Protein AF-A0A9W7D2Q6-F1 (afdb_monomer_lite)

Organism: NCBI:txid1490495

Radius of gyration: 24.67 Å; chains: 1; bounding box: 54×49×59 Å

Sequence (170 aa):
MVQMKNEDKPVANLAGEIPDEFLDAGRCTVQECLEYTAAKLGAIATSNPVACAQYFNHVMDIVIEVLSNWDRVKKCSKTDKGIFGITKAYVSSTESQGSTGNHHGHMVIWTFGMAKTVDEYYTACKSNDVKQRLMDYIESIANSTFPVDNNRCPSCERETLDEVALTTRC

Secondary structure (DSSP, 8-state):
--PPP----TT-TTS----HHHHHHHHHHHHHHTSS-HHHHHHHHHH-HHHHHHHHHHHHHHIIIIIT-EETTTTEE-SS-BTTBSEEEEEEEEEEETTTTEEEEEEEEEETTS-SSHHHHHHHHH-HHHHHHHHHHHHHHS-------TTS-TTT--S-----------

pLDDT: mean 77.7, std 18.49, range [25.73, 96.94]

Structure (mmCIF, N/CA/C/O backbone):
data_AF-A0A9W7D2Q6-F1
#
_entry.id   AF-A0A9W7D2Q6-F1
#
loop_
_atom_site.group_PDB
_atom_site.id
_atom_site.type_symbol
_atom_site.label_atom_id
_atom_site.label_alt_id
_atom_site.label_comp_id
_atom_site.label_asym_id
_atom_site.label_entity_id
_atom_site.label_seq_id
_atom_site.pdbx_PDB_ins_code
_atom_site.Cartn_x
_atom_site.Cartn_y
_atom_site.Cartn_z
_atom_site.occupancy
_atom_site.B_iso_or_equiv
_atom_site.auth_seq_id
_atom_site.auth_comp_id
_atom_site.auth_asym_id
_atom_site.auth_atom_id
_atom_site.pdbx_PDB_model_num
ATOM 1 N N . MET A 1 1 ? 24.862 35.070 1.228 1.00 36.53 1 MET A N 1
ATOM 2 C CA . MET A 1 1 ? 25.926 34.095 0.918 1.00 36.53 1 MET A CA 1
ATOM 3 C C . MET A 1 1 ? 26.738 33.894 2.186 1.00 36.53 1 MET A C 1
ATOM 5 O O . MET A 1 1 ? 27.577 34.725 2.495 1.00 36.53 1 MET A O 1
ATOM 9 N N . VAL A 1 2 ? 26.390 32.876 2.975 1.00 25.73 2 VAL A N 1
ATOM 10 C CA . VAL A 1 2 ? 27.117 32.449 4.181 1.00 25.73 2 VAL A CA 1
ATOM 11 C C . VAL A 1 2 ? 27.058 30.923 4.201 1.00 25.73 2 VAL A C 1
ATOM 13 O O . VAL A 1 2 ? 26.019 30.341 3.897 1.00 25.73 2 VAL A O 1
ATOM 16 N N . GLN A 1 3 ? 28.222 30.325 4.430 1.00 26.92 3 GLN A N 1
ATOM 17 C CA . GLN A 1 3 ? 28.579 28.931 4.187 1.00 26.92 3 GLN A CA 1
ATOM 18 C C . GLN A 1 3 ? 27.792 27.929 5.042 1.00 26.92 3 GLN A C 1
ATOM 20 O O . GLN A 1 3 ? 27.490 28.185 6.206 1.00 26.92 3 GLN A O 1
ATOM 25 N N . MET A 1 4 ? 27.530 26.762 4.450 1.00 27.03 4 MET A N 1
ATOM 26 C CA . MET A 1 4 ? 27.032 25.570 5.134 1.00 27.03 4 MET A CA 1
ATOM 27 C C . MET A 1 4 ? 28.074 25.102 6.158 1.00 27.03 4 MET A C 1
ATOM 29 O O . MET A 1 4 ? 29.217 24.832 5.790 1.00 27.03 4 MET A O 1
ATOM 33 N N . LYS A 1 5 ? 27.688 25.005 7.433 1.00 32.22 5 LYS A N 1
ATOM 34 C CA . LYS A 1 5 ? 28.441 24.232 8.424 1.00 32.22 5 LYS A CA 1
ATOM 35 C C . LYS A 1 5 ? 27.961 22.788 8.338 1.00 32.22 5 LYS A C 1
ATOM 37 O O . LYS A 1 5 ? 26.781 22.520 8.545 1.00 32.22 5 LYS A O 1
ATOM 42 N N . ASN A 1 6 ? 28.879 21.894 7.984 1.00 38.75 6 ASN A N 1
ATOM 43 C CA . ASN A 1 6 ? 28.711 20.457 8.135 1.00 38.75 6 ASN A CA 1
ATOM 44 C C . ASN A 1 6 ? 28.554 20.158 9.628 1.00 38.75 6 ASN A C 1
ATOM 46 O O . ASN A 1 6 ? 29.513 20.275 10.385 1.00 38.75 6 ASN A O 1
ATOM 50 N N . GLU A 1 7 ? 27.342 19.817 10.046 1.00 36.31 7 GLU A N 1
ATOM 51 C CA . GLU A 1 7 ? 27.113 19.145 11.318 1.00 36.31 7 GLU A CA 1
ATOM 52 C C . GLU A 1 7 ? 27.079 17.645 11.030 1.00 36.31 7 GLU A C 1
ATOM 54 O O . GLU A 1 7 ? 26.075 17.096 10.565 1.00 36.31 7 GLU A O 1
ATOM 59 N N . ASP A 1 8 ? 28.224 17.002 11.254 1.00 39.38 8 ASP A N 1
ATOM 60 C CA . ASP A 1 8 ? 28.345 15.552 11.305 1.00 39.38 8 ASP A CA 1
ATOM 61 C C . ASP A 1 8 ? 27.418 15.020 12.405 1.00 39.38 8 ASP A C 1
ATOM 63 O O . ASP A 1 8 ? 27.583 15.302 13.593 1.00 39.38 8 ASP A O 1
ATOM 67 N N . LYS A 1 9 ? 26.392 14.269 11.999 1.00 34.38 9 LYS A N 1
ATOM 68 C CA . LYS A 1 9 ? 25.449 13.622 12.915 1.00 34.38 9 LYS A CA 1
ATOM 69 C C . LYS A 1 9 ? 26.146 12.449 13.622 1.00 34.38 9 LYS A C 1
ATOM 71 O O . LYS A 1 9 ? 26.553 11.507 12.940 1.00 34.38 9 LYS A O 1
ATOM 76 N N . PRO A 1 10 ? 26.213 12.416 14.965 1.00 38.34 10 PRO A N 1
ATOM 77 C CA . PRO A 1 10 ? 26.842 11.330 15.704 1.00 38.34 10 PRO A CA 1
ATOM 78 C C . PRO A 1 10 ? 25.824 10.203 15.915 1.00 38.34 10 PRO A C 1
ATOM 80 O O . PRO A 1 10 ? 25.296 10.022 17.005 1.00 38.34 10 PRO A O 1
ATOM 83 N N . VAL A 1 11 ? 25.492 9.460 14.859 1.00 38.88 11 VAL A N 1
ATOM 84 C CA . VAL A 1 11 ? 24.708 8.209 14.988 1.00 38.88 11 VAL A CA 1
ATOM 85 C C . VAL A 1 11 ? 25.592 6.974 14.757 1.00 38.88 11 VAL A C 1
ATOM 87 O O . VAL A 1 11 ? 25.198 5.857 15.066 1.00 38.88 11 VAL A O 1
ATOM 90 N N . ALA A 1 12 ? 26.833 7.159 14.298 1.00 38.34 12 ALA A N 1
ATOM 91 C CA . ALA A 1 12 ? 27.729 6.065 13.925 1.00 38.34 12 ALA A CA 1
ATOM 92 C C . ALA A 1 12 ? 28.637 5.537 15.057 1.00 38.34 12 ALA A C 1
ATOM 94 O O . ALA A 1 12 ? 29.395 4.607 14.824 1.00 38.34 12 ALA A O 1
ATOM 95 N N . ASN A 1 13 ? 28.582 6.085 16.277 1.00 40.34 13 ASN A N 1
ATOM 96 C CA . ASN A 1 13 ? 29.575 5.775 17.323 1.00 40.34 13 ASN A CA 1
ATOM 97 C C . ASN A 1 13 ? 29.267 4.513 18.168 1.00 40.34 13 ASN A C 1
ATOM 99 O O . ASN A 1 13 ? 29.824 4.349 19.249 1.00 40.34 13 ASN A O 1
ATOM 103 N N . LEU A 1 14 ? 28.343 3.652 17.720 1.00 41.28 14 LEU A N 1
ATOM 104 C CA . LEU A 1 14 ? 27.996 2.376 18.378 1.00 41.28 14 LEU A CA 1
ATOM 105 C C . LEU A 1 14 ? 28.390 1.137 17.560 1.00 41.28 14 LEU A C 1
ATOM 107 O O . LEU A 1 14 ? 28.300 0.020 18.064 1.00 41.28 14 LEU A O 1
ATOM 111 N N . ALA A 1 15 ? 28.833 1.311 16.315 1.00 44.16 15 ALA A N 1
ATOM 112 C CA . ALA A 1 15 ? 29.499 0.252 15.574 1.00 44.16 15 ALA A CA 1
ATOM 113 C C . ALA A 1 15 ? 30.991 0.372 15.894 1.00 44.16 15 ALA A C 1
ATOM 115 O O . ALA A 1 15 ? 31.535 1.467 15.785 1.00 44.16 15 ALA A O 1
ATOM 116 N N . GLY A 1 16 ? 31.647 -0.700 16.342 1.00 52.88 16 GLY A N 1
ATOM 117 C CA . GLY A 1 16 ? 33.104 -0.699 16.528 1.00 52.88 16 GLY A CA 1
ATOM 118 C C . GLY A 1 16 ? 33.863 -0.325 15.246 1.00 52.88 16 GLY A C 1
ATOM 119 O O . GLY A 1 16 ? 33.258 -0.024 14.220 1.00 52.88 16 GLY A O 1
ATOM 120 N N . GLU A 1 17 ? 35.197 -0.361 15.280 1.00 62.78 17 GLU A N 1
ATOM 121 C CA . GLU A 1 17 ? 36.012 -0.146 14.077 1.00 62.78 17 GLU A CA 1
ATOM 122 C C . GLU A 1 17 ? 35.579 -1.125 12.968 1.00 62.78 17 GLU A C 1
ATOM 124 O O . GLU A 1 17 ? 35.799 -2.332 13.066 1.00 62.78 17 GLU A O 1
ATOM 129 N N . ILE A 1 18 ? 34.899 -0.610 11.938 1.00 63.12 18 ILE A N 1
ATOM 130 C CA . ILE A 1 18 ? 34.523 -1.379 10.750 1.00 63.12 18 ILE A CA 1
ATOM 131 C C . ILE A 1 18 ? 35.752 -1.380 9.837 1.00 63.12 18 ILE A C 1
ATOM 133 O O . ILE A 1 18 ? 36.182 -0.295 9.443 1.00 63.12 18 ILE A O 1
ATOM 137 N N . PRO A 1 19 ? 36.318 -2.547 9.481 1.00 79.19 19 PRO A N 1
ATOM 138 C CA . PRO A 1 19 ? 37.449 -2.597 8.563 1.00 79.19 19 PRO A CA 1
ATOM 139 C C . PRO A 1 19 ? 37.107 -1.937 7.222 1.00 79.19 19 PRO A C 1
ATOM 141 O O . PRO A 1 19 ? 36.018 -2.153 6.682 1.00 79.19 19 PRO A O 1
ATOM 144 N N . ASP A 1 20 ? 38.051 -1.171 6.669 1.00 74.88 20 ASP A N 1
ATOM 145 C CA . ASP A 1 20 ? 37.864 -0.395 5.432 1.00 74.88 20 ASP A CA 1
ATOM 146 C C . ASP A 1 20 ? 37.370 -1.255 4.259 1.00 74.88 20 ASP A C 1
ATOM 148 O O . ASP A 1 20 ? 36.573 -0.797 3.448 1.00 74.88 20 ASP A O 1
ATOM 152 N N . GLU A 1 21 ? 37.748 -2.535 4.216 1.00 81.81 21 GLU A N 1
ATOM 153 C CA . GLU A 1 21 ? 37.275 -3.503 3.220 1.00 81.81 21 GLU A CA 1
ATOM 154 C C . GLU A 1 21 ? 35.746 -3.684 3.212 1.00 81.81 21 GLU A C 1
ATOM 156 O O . GLU A 1 21 ? 35.152 -3.816 2.141 1.00 81.81 21 GLU A O 1
ATOM 161 N N . PHE A 1 22 ? 35.080 -3.632 4.372 1.00 72.94 22 PHE A N 1
ATOM 162 C CA . PHE A 1 22 ? 33.620 -3.742 4.459 1.00 72.94 22 PHE A CA 1
ATOM 163 C C . PHE A 1 22 ? 32.929 -2.434 4.074 1.00 72.94 22 PHE A C 1
ATOM 165 O O . PHE A 1 22 ? 31.858 -2.466 3.463 1.00 72.94 22 PHE A O 1
ATOM 172 N N . LEU A 1 23 ? 33.536 -1.288 4.396 1.00 74.00 23 LEU A N 1
ATOM 173 C CA . LEU A 1 23 ? 33.041 0.019 3.959 1.00 74.00 23 LEU A CA 1
ATOM 174 C C . LEU A 1 23 ? 33.195 0.185 2.446 1.00 74.00 23 LEU A C 1
ATOM 176 O O . LEU A 1 23 ? 32.272 0.657 1.784 1.00 74.00 23 LEU A O 1
ATOM 180 N N . ASP A 1 24 ? 34.321 -0.252 1.889 1.00 76.75 24 ASP A N 1
ATOM 181 C CA . ASP A 1 24 ? 34.591 -0.236 0.457 1.00 76.75 24 ASP A CA 1
ATOM 182 C C . ASP A 1 24 ? 33.682 -1.210 -0.295 1.00 76.75 24 ASP A C 1
ATOM 184 O O . ASP A 1 24 ? 33.122 -0.832 -1.324 1.00 76.75 24 ASP A O 1
ATOM 188 N N . ALA A 1 25 ? 33.459 -2.417 0.236 1.00 75.31 25 ALA A N 1
ATOM 189 C CA . ALA A 1 25 ? 32.493 -3.363 -0.317 1.00 75.31 25 ALA A CA 1
ATOM 190 C C . ALA A 1 25 ? 31.068 -2.796 -0.272 1.00 75.31 25 ALA A C 1
ATOM 192 O O . ALA A 1 25 ? 30.384 -2.787 -1.292 1.00 75.31 25 ALA A O 1
ATOM 193 N N . GLY A 1 26 ? 30.639 -2.242 0.867 1.00 72.50 26 GLY A N 1
ATOM 194 C CA . GLY A 1 26 ? 29.331 -1.601 1.008 1.00 72.50 26 GLY A CA 1
ATOM 195 C C . GLY A 1 26 ? 29.159 -0.413 0.060 1.00 72.50 26 GLY A C 1
ATOM 196 O O . GLY A 1 26 ? 28.119 -0.280 -0.584 1.00 72.50 26 GLY A O 1
ATOM 197 N N . ARG A 1 27 ? 30.199 0.415 -0.098 1.00 73.94 27 ARG A N 1
ATOM 198 C CA . ARG A 1 27 ? 30.219 1.521 -1.061 1.00 73.94 27 ARG A CA 1
ATOM 199 C C . ARG A 1 27 ? 30.118 1.007 -2.490 1.00 73.94 27 ARG A C 1
ATOM 201 O O . ARG A 1 27 ? 29.301 1.535 -3.233 1.00 73.94 27 ARG A O 1
ATOM 208 N N . CYS A 1 28 ? 30.906 0.005 -2.876 1.00 73.44 28 CYS A N 1
ATOM 209 C CA . CYS A 1 28 ? 30.845 -0.593 -4.210 1.00 73.44 28 CYS A CA 1
ATOM 210 C C . CYS A 1 28 ? 29.469 -1.200 -4.483 1.00 73.44 28 CYS A C 1
ATOM 212 O O . CYS A 1 28 ? 28.881 -0.885 -5.508 1.00 73.44 28 CYS A O 1
ATOM 214 N N . THR A 1 29 ? 28.896 -1.960 -3.548 1.00 70.25 29 THR A N 1
ATOM 215 C CA . THR A 1 29 ? 27.554 -2.536 -3.700 1.00 70.25 29 THR A CA 1
ATOM 216 C C . THR A 1 29 ? 26.480 -1.457 -3.813 1.00 70.25 29 THR A C 1
ATOM 218 O O . THR A 1 29 ? 25.615 -1.549 -4.679 1.00 70.25 29 THR A O 1
ATOM 221 N N . VAL A 1 30 ? 26.523 -0.404 -2.989 1.00 69.19 30 VAL A N 1
ATOM 222 C CA . VAL A 1 30 ? 25.581 0.723 -3.102 1.00 69.19 30 VAL A CA 1
ATOM 223 C C . VAL A 1 30 ? 25.789 1.469 -4.420 1.00 69.19 30 VAL A C 1
ATOM 225 O O . VAL A 1 30 ? 24.816 1.831 -5.071 1.00 69.19 30 VAL A O 1
ATOM 228 N N . GLN A 1 31 ? 27.033 1.658 -4.854 1.00 65.75 31 GLN A N 1
ATOM 229 C CA . GLN A 1 31 ? 27.369 2.306 -6.118 1.00 65.75 31 GLN A CA 1
ATOM 230 C C . GLN A 1 31 ? 26.900 1.486 -7.331 1.00 65.75 31 GLN A C 1
ATOM 232 O O . GLN A 1 31 ? 26.363 2.068 -8.269 1.00 65.75 31 GLN A O 1
ATOM 237 N N . GLU A 1 32 ? 27.030 0.159 -7.292 1.00 64.75 32 GLU A N 1
ATOM 238 C CA . GLU A 1 32 ? 26.478 -0.788 -8.271 1.00 64.75 32 GLU A CA 1
ATOM 239 C C . GLU A 1 32 ? 24.945 -0.761 -8.264 1.00 64.75 32 GLU A C 1
ATOM 241 O O . GLU A 1 32 ? 24.310 -0.669 -9.311 1.00 64.75 32 GLU A O 1
ATOM 246 N N . CYS A 1 33 ? 24.317 -0.709 -7.085 1.00 57.91 33 CYS A N 1
ATOM 247 C CA . CYS A 1 33 ? 22.870 -0.497 -6.968 1.00 57.91 33 CYS A CA 1
ATOM 248 C C . CYS A 1 33 ? 22.423 0.856 -7.558 1.00 57.91 33 CYS A C 1
ATOM 250 O O . CYS A 1 33 ? 21.271 1.004 -7.967 1.00 57.91 33 CYS A O 1
ATOM 252 N N . LEU A 1 34 ? 23.331 1.835 -7.621 1.00 60.62 34 LEU A N 1
ATOM 253 C CA . LEU A 1 34 ? 23.125 3.161 -8.202 1.00 60.62 34 LEU A CA 1
ATOM 254 C C . LEU A 1 34 ? 23.624 3.275 -9.659 1.00 60.62 34 LEU A C 1
ATOM 256 O O . LEU A 1 34 ? 23.477 4.348 -10.251 1.00 60.62 34 LEU A O 1
ATOM 260 N N . GLU A 1 35 ? 24.171 2.209 -10.270 1.00 61.34 35 GLU A N 1
ATOM 261 C CA . GLU A 1 35 ? 24.730 2.225 -11.641 1.00 61.34 35 GLU A CA 1
ATOM 262 C C . GLU A 1 35 ? 23.715 2.674 -12.693 1.00 61.34 35 GLU A C 1
ATOM 264 O O . GLU A 1 35 ? 24.064 3.246 -13.733 1.00 61.34 35 GLU A O 1
ATOM 269 N N . TYR A 1 36 ? 22.433 2.431 -12.435 1.00 64.75 36 TYR A N 1
ATOM 270 C CA . TYR A 1 36 ? 21.368 2.952 -13.265 1.00 64.75 36 TYR A CA 1
ATOM 271 C C . TYR A 1 36 ? 20.896 4.284 -12.700 1.00 64.75 36 TYR A C 1
ATOM 273 O O . TYR A 1 36 ? 20.087 4.351 -11.776 1.00 64.75 36 TYR A O 1
ATOM 281 N N . THR A 1 37 ? 21.364 5.368 -13.317 1.00 73.00 37 THR A N 1
ATOM 282 C CA . THR A 1 37 ? 20.793 6.692 -13.071 1.00 73.00 37 THR A CA 1
ATOM 283 C C . THR A 1 37 ? 19.279 6.649 -13.292 1.00 73.00 37 THR A C 1
ATOM 285 O O . THR A 1 37 ? 18.783 5.925 -14.162 1.00 73.00 37 THR A O 1
ATOM 288 N N . ALA A 1 38 ? 18.525 7.468 -12.553 1.00 70.88 38 ALA A N 1
ATOM 289 C CA . ALA A 1 38 ? 17.074 7.578 -12.730 1.00 70.88 38 ALA A CA 1
ATOM 290 C C . ALA A 1 38 ? 16.680 7.843 -14.200 1.00 70.88 38 ALA A C 1
ATOM 292 O O . ALA A 1 38 ? 15.662 7.345 -14.674 1.00 70.88 38 ALA A O 1
ATOM 293 N N . ALA A 1 39 ? 17.529 8.556 -14.950 1.00 72.56 39 ALA A N 1
ATOM 294 C CA . ALA A 1 39 ? 17.361 8.782 -16.382 1.00 72.56 39 ALA A CA 1
ATOM 295 C C . ALA A 1 39 ? 17.469 7.489 -17.214 1.00 72.56 39 ALA A C 1
ATOM 297 O O . ALA A 1 39 ? 16.647 7.260 -18.101 1.00 72.56 39 ALA A O 1
ATOM 298 N N . LYS A 1 40 ? 18.445 6.617 -16.921 1.00 78.31 40 LYS A N 1
ATOM 299 C CA . LYS A 1 40 ? 18.610 5.327 -17.611 1.00 78.31 40 LYS A CA 1
ATOM 300 C C . LYS A 1 40 ? 17.455 4.374 -17.292 1.00 78.31 40 LYS A C 1
ATOM 302 O O . LYS A 1 40 ? 16.931 3.740 -18.204 1.00 78.31 40 LYS A O 1
ATOM 307 N N . LEU A 1 41 ? 17.010 4.327 -16.034 1.00 77.75 41 LEU A N 1
ATOM 308 C CA . LEU A 1 41 ? 15.812 3.572 -15.640 1.00 77.75 41 LEU A CA 1
ATOM 309 C C . LEU A 1 41 ? 14.555 4.100 -16.344 1.00 77.75 41 LEU A C 1
ATOM 311 O O . LEU A 1 41 ? 13.779 3.309 -16.874 1.00 77.75 41 LEU A O 1
ATOM 315 N N . GLY A 1 42 ? 14.393 5.423 -16.429 1.00 77.75 42 GLY A N 1
ATOM 316 C CA . GLY A 1 42 ? 13.292 6.055 -17.160 1.00 77.75 42 GLY A CA 1
ATOM 317 C C . GLY A 1 42 ? 13.292 5.724 -18.656 1.00 77.75 42 GLY A C 1
ATOM 318 O O . GLY A 1 42 ? 12.239 5.435 -19.223 1.00 77.75 42 GLY A O 1
ATOM 319 N N . ALA A 1 43 ? 14.464 5.687 -19.297 1.00 81.69 43 ALA A N 1
ATOM 320 C CA . ALA A 1 43 ? 14.590 5.291 -20.701 1.00 81.69 43 ALA A CA 1
ATOM 321 C C . ALA A 1 43 ? 14.201 3.817 -20.929 1.00 81.69 43 ALA A C 1
ATOM 323 O O . ALA A 1 43 ? 13.484 3.505 -21.884 1.00 81.69 43 ALA A O 1
ATOM 324 N N . ILE A 1 44 ? 14.619 2.915 -20.032 1.00 81.50 44 ILE A N 1
ATOM 325 C CA . ILE A 1 44 ? 14.231 1.496 -20.069 1.00 81.50 44 ILE A CA 1
ATOM 326 C C . ILE A 1 44 ? 12.716 1.351 -19.878 1.00 81.50 44 ILE A C 1
ATOM 328 O O . ILE A 1 44 ? 12.076 0.639 -20.652 1.00 81.50 44 ILE A O 1
ATOM 332 N N . ALA A 1 45 ? 12.137 2.049 -18.897 1.00 81.62 45 ALA A N 1
ATOM 333 C CA . ALA A 1 45 ? 10.703 2.010 -18.619 1.00 81.62 45 ALA A CA 1
ATOM 334 C C . ALA A 1 45 ? 9.873 2.539 -19.800 1.00 81.62 45 ALA A C 1
ATOM 336 O O . ALA A 1 45 ? 8.913 1.898 -20.223 1.00 81.62 45 ALA A O 1
ATOM 337 N N . THR A 1 46 ? 10.301 3.653 -20.402 1.00 82.62 46 THR A N 1
ATOM 338 C CA . THR A 1 46 ? 9.661 4.236 -21.596 1.00 82.62 46 THR A CA 1
ATOM 339 C C . THR A 1 46 ? 9.739 3.303 -22.804 1.00 82.62 46 THR A C 1
ATOM 341 O O . THR A 1 46 ? 8.819 3.268 -23.616 1.00 82.62 46 THR A O 1
ATOM 344 N N . SER A 1 47 ? 10.812 2.515 -22.917 1.00 88.50 47 SER A N 1
ATOM 345 C CA . SER A 1 47 ? 10.971 1.525 -23.992 1.00 88.50 47 SER A CA 1
ATOM 346 C C . SER A 1 47 ? 10.122 0.267 -23.775 1.00 88.50 47 SER A C 1
ATOM 348 O O . SER A 1 47 ? 9.880 -0.475 -24.722 1.00 88.50 47 SER A O 1
ATOM 350 N N . ASN A 1 48 ? 9.659 0.019 -22.543 1.00 89.00 48 ASN A N 1
ATOM 351 C CA . ASN A 1 48 ? 8.927 -1.190 -22.156 1.00 89.00 48 ASN A CA 1
ATOM 352 C C . ASN A 1 48 ? 7.639 -0.874 -21.361 1.00 89.00 48 ASN A C 1
ATOM 354 O O . ASN A 1 48 ? 7.408 -1.466 -20.301 1.00 89.00 48 ASN A O 1
ATOM 358 N N . PRO A 1 49 ? 6.758 0.019 -21.850 1.00 85.81 49 PRO A N 1
ATOM 359 C CA . PRO A 1 49 ? 5.665 0.570 -21.047 1.00 85.81 49 PRO A CA 1
ATOM 360 C C . PRO A 1 49 ? 4.652 -0.499 -20.613 1.00 85.81 49 PRO A C 1
ATOM 362 O O . PRO A 1 49 ? 4.137 -0.454 -19.497 1.00 85.81 49 PRO A O 1
ATOM 365 N N . VAL A 1 50 ? 4.409 -1.506 -21.460 1.00 89.75 50 VAL A N 1
ATOM 366 C CA . VAL A 1 50 ? 3.494 -2.618 -21.157 1.00 89.75 50 VAL A CA 1
ATOM 367 C C . VAL A 1 50 ? 4.041 -3.503 -20.038 1.00 89.75 50 VAL A C 1
ATOM 369 O O . VAL A 1 50 ? 3.297 -3.847 -19.122 1.00 89.75 50 VAL A O 1
ATOM 372 N N . ALA A 1 51 ? 5.332 -3.843 -20.077 1.00 90.12 51 ALA A N 1
ATOM 373 C CA . ALA A 1 51 ? 5.957 -4.668 -19.045 1.00 90.12 51 ALA A CA 1
ATOM 374 C C . ALA A 1 51 ? 5.950 -3.948 -17.687 1.00 90.12 51 ALA A C 1
ATOM 376 O O . ALA A 1 51 ? 5.613 -4.548 -16.668 1.00 90.12 51 ALA A O 1
ATOM 377 N N . CYS A 1 52 ? 6.234 -2.641 -17.681 1.00 87.62 52 CYS A N 1
ATOM 378 C CA . CYS A 1 52 ? 6.142 -1.816 -16.479 1.00 87.62 52 CYS A CA 1
ATOM 379 C C . CYS A 1 52 ? 4.717 -1.777 -15.908 1.00 87.62 52 CYS A C 1
ATOM 381 O O . CYS A 1 52 ? 4.545 -1.952 -14.703 1.00 87.62 52 CYS A O 1
ATOM 383 N N . ALA A 1 53 ? 3.699 -1.604 -16.757 1.00 89.19 53 ALA A N 1
ATOM 384 C CA . ALA A 1 53 ? 2.302 -1.601 -16.326 1.00 89.19 53 ALA A CA 1
ATOM 385 C C . ALA A 1 53 ? 1.858 -2.967 -15.772 1.00 89.19 53 ALA A C 1
ATOM 387 O O . ALA A 1 53 ? 1.179 -3.031 -14.750 1.00 89.19 53 ALA A O 1
ATOM 388 N N . GLN A 1 54 ? 2.265 -4.071 -16.407 1.00 93.06 54 GLN A N 1
ATOM 389 C CA . GLN A 1 54 ? 1.976 -5.426 -15.924 1.00 93.06 54 GLN A CA 1
ATOM 390 C C . GLN A 1 54 ? 2.625 -5.698 -14.568 1.00 93.06 54 GLN A C 1
ATOM 392 O O . GLN A 1 54 ? 1.960 -6.208 -13.668 1.00 93.06 54 GLN A O 1
ATOM 397 N N . TYR A 1 55 ? 3.894 -5.320 -14.405 1.00 91.44 55 TYR A N 1
ATOM 398 C CA . TYR A 1 55 ? 4.590 -5.447 -13.129 1.00 91.44 55 TYR A CA 1
ATOM 399 C C . TYR A 1 55 ? 3.908 -4.620 -12.034 1.00 91.44 55 TYR A C 1
ATOM 401 O O . TYR A 1 55 ? 3.636 -5.134 -10.951 1.00 91.44 55 TYR A O 1
ATOM 409 N N . PHE A 1 56 ? 3.560 -3.365 -12.329 1.00 91.88 56 PHE A N 1
ATOM 410 C CA . PHE A 1 56 ? 2.832 -2.513 -11.394 1.00 91.88 56 PHE A CA 1
ATOM 411 C C . PHE A 1 56 ? 1.486 -3.130 -10.985 1.00 91.88 56 PHE A C 1
ATOM 413 O O . PHE A 1 56 ? 1.190 -3.214 -9.795 1.00 91.88 56 PHE A O 1
ATOM 420 N N . ASN A 1 57 ? 0.700 -3.623 -11.948 1.00 93.50 57 ASN A N 1
ATOM 421 C CA . ASN A 1 57 ? -0.570 -4.295 -11.666 1.00 93.50 57 ASN A CA 1
ATOM 422 C C . ASN A 1 57 ? -0.376 -5.531 -10.783 1.00 93.50 57 ASN A C 1
ATOM 424 O O . ASN A 1 57 ? -1.126 -5.712 -9.832 1.00 93.50 57 ASN A O 1
ATOM 428 N N . HIS A 1 58 ? 0.661 -6.331 -11.039 1.00 94.94 58 HIS A N 1
ATOM 429 C CA . HIS A 1 58 ? 0.973 -7.495 -10.214 1.00 94.94 58 HIS A CA 1
ATOM 430 C C . HIS A 1 58 ? 1.306 -7.111 -8.763 1.00 94.94 58 HIS A C 1
ATOM 432 O O . HIS A 1 58 ? 0.811 -7.732 -7.824 1.00 94.94 58 HIS A O 1
ATOM 438 N N . VAL A 1 59 ? 2.094 -6.050 -8.561 1.00 94.56 59 VAL A N 1
ATOM 439 C CA . VAL A 1 59 ? 2.378 -5.525 -7.216 1.00 94.56 59 VAL A CA 1
ATOM 440 C C . VAL A 1 59 ? 1.092 -5.037 -6.541 1.00 94.56 59 VAL A C 1
ATOM 442 O O . VAL A 1 59 ? 0.849 -5.354 -5.376 1.00 94.56 59 VAL A O 1
ATOM 445 N N . MET A 1 60 ? 0.234 -4.315 -7.266 1.00 94.81 60 MET A N 1
ATOM 446 C CA . MET A 1 60 ? -1.054 -3.858 -6.736 1.00 94.81 60 MET A CA 1
ATOM 447 C C . MET A 1 60 ? -1.995 -5.017 -6.392 1.00 94.81 60 MET A C 1
ATOM 449 O O . MET A 1 60 ? -2.702 -4.941 -5.386 1.00 94.81 60 MET A O 1
ATOM 453 N N . ASP A 1 61 ? -1.971 -6.106 -7.160 1.00 94.75 61 ASP A N 1
ATOM 454 C CA . ASP A 1 61 ? -2.735 -7.318 -6.862 1.00 94.75 61 ASP A CA 1
ATOM 455 C C . ASP A 1 61 ? -2.296 -7.925 -5.524 1.00 94.75 61 ASP A C 1
ATOM 457 O O . ASP A 1 61 ? -3.146 -8.269 -4.704 1.00 94.75 61 ASP A O 1
ATOM 461 N N . ILE A 1 62 ? -0.991 -7.958 -5.234 1.00 95.50 62 ILE A N 1
ATOM 462 C CA . ILE A 1 62 ? -0.472 -8.402 -3.929 1.00 95.50 62 ILE A CA 1
ATOM 463 C C . ILE A 1 62 ? -0.954 -7.472 -2.805 1.00 95.50 62 ILE A C 1
ATOM 465 O O . ILE A 1 62 ? -1.437 -7.941 -1.770 1.00 95.50 62 ILE A O 1
ATOM 469 N N . VAL A 1 63 ? -0.876 -6.152 -2.995 1.00 94.75 63 VAL A N 1
ATOM 470 C CA . VAL A 1 63 ? -1.336 -5.170 -1.994 1.00 94.75 63 VAL A CA 1
ATOM 471 C C . VAL A 1 63 ? -2.829 -5.347 -1.677 1.00 94.75 63 VAL A C 1
ATOM 473 O O . VAL A 1 63 ? -3.241 -5.305 -0.513 1.00 94.75 63 VAL A O 1
ATOM 476 N N . ILE A 1 64 ? -3.657 -5.573 -2.694 1.00 95.62 64 ILE A N 1
ATOM 477 C CA . ILE A 1 64 ? -5.106 -5.719 -2.526 1.00 95.62 64 ILE A CA 1
ATOM 478 C C . ILE A 1 64 ? -5.448 -7.099 -1.948 1.00 95.62 64 ILE A C 1
ATOM 480 O O . ILE A 1 64 ? -6.162 -7.202 -0.948 1.00 95.62 64 ILE A O 1
ATOM 484 N N . GLU A 1 65 ? -4.945 -8.176 -2.546 1.00 95.56 65 GLU A N 1
ATOM 485 C CA . GLU A 1 65 ? -5.381 -9.531 -2.205 1.00 95.56 65 GLU A CA 1
ATOM 486 C C . GLU A 1 65 ? -4.725 -10.095 -0.950 1.00 95.56 65 GLU A C 1
ATOM 488 O O . GLU A 1 65 ? -5.368 -10.878 -0.241 1.00 95.56 65 GLU A O 1
ATOM 493 N N . VAL A 1 66 ? -3.470 -9.722 -0.689 1.00 94.75 66 VAL A N 1
ATOM 494 C CA . VAL A 1 66 ? -2.684 -10.226 0.443 1.00 94.75 66 VAL A CA 1
ATOM 495 C C . VAL A 1 66 ? -2.717 -9.219 1.581 1.00 94.75 66 VAL A C 1
ATOM 497 O O . VAL A 1 66 ? -3.275 -9.516 2.634 1.00 94.75 66 VAL A O 1
ATOM 500 N N . LEU A 1 67 ? -2.191 -8.005 1.375 1.00 94.62 67 LEU A N 1
ATOM 501 C CA . LEU A 1 67 ? -2.062 -7.043 2.479 1.00 94.62 67 LEU A CA 1
ATOM 502 C C . LEU A 1 67 ? -3.428 -6.574 2.985 1.00 94.62 67 LEU A C 1
ATOM 504 O O . LEU A 1 67 ? -3.659 -6.531 4.191 1.00 94.62 67 LEU A O 1
ATOM 508 N N . SER A 1 68 ? -4.360 -6.278 2.078 1.00 95.00 68 SER A N 1
ATOM 509 C CA . SER A 1 68 ? -5.721 -5.855 2.450 1.00 95.00 68 SER A CA 1
ATOM 510 C C . SER A 1 68 ? -6.682 -7.030 2.670 1.00 95.00 68 SER A C 1
ATOM 512 O O . SER A 1 68 ? -7.839 -6.814 3.043 1.00 95.00 68 SER A O 1
ATOM 514 N N . ASN A 1 69 ? -6.215 -8.265 2.447 1.00 96.94 69 ASN A N 1
ATOM 515 C CA . ASN A 1 69 ? -6.983 -9.507 2.533 1.00 96.94 69 ASN A CA 1
ATOM 516 C C . ASN A 1 69 ? -8.335 -9.451 1.789 1.00 96.94 69 ASN A C 1
ATOM 518 O O . ASN A 1 69 ? -9.380 -9.849 2.316 1.00 96.94 69 ASN A O 1
ATOM 522 N N . TRP A 1 70 ? -8.336 -8.899 0.572 1.00 96.94 70 TRP A N 1
ATOM 523 C CA . TRP A 1 70 ? -9.540 -8.689 -0.233 1.00 96.94 70 TRP A CA 1
ATOM 524 C C . TRP A 1 70 ? -9.718 -9.773 -1.306 1.00 96.94 70 TRP A C 1
ATOM 526 O O . TRP A 1 70 ? -8.776 -10.142 -2.004 1.00 96.94 70 TRP A O 1
ATOM 536 N N . ASP A 1 71 ? -10.938 -10.284 -1.464 1.00 96.38 71 ASP A N 1
ATOM 537 C CA . ASP A 1 71 ? -11.347 -11.143 -2.578 1.00 96.38 71 ASP A CA 1
ATOM 538 C C . ASP A 1 71 ? -11.913 -10.262 -3.699 1.00 96.38 71 ASP A C 1
ATOM 540 O O . ASP A 1 71 ? -12.999 -9.686 -3.587 1.00 96.38 71 ASP A O 1
ATOM 544 N N . ARG A 1 72 ? -11.166 -10.139 -4.798 1.00 93.12 72 ARG A N 1
ATOM 545 C CA . ARG A 1 72 ? -11.538 -9.277 -5.930 1.00 93.12 72 ARG A CA 1
ATOM 546 C C . ARG A 1 72 ? -12.701 -9.827 -6.751 1.00 93.12 72 ARG A C 1
ATOM 548 O O . ARG A 1 72 ? -13.423 -9.038 -7.359 1.00 93.12 72 ARG A O 1
ATOM 555 N N . VAL A 1 73 ? -12.915 -11.145 -6.740 1.00 94.56 73 VAL A N 1
ATOM 556 C CA . VAL A 1 73 ? -14.018 -11.797 -7.461 1.00 94.56 73 VAL A CA 1
ATOM 557 C C . VAL A 1 73 ? -15.321 -11.583 -6.701 1.00 94.56 73 VAL A C 1
ATOM 559 O O . VAL A 1 73 ? -16.307 -11.117 -7.272 1.00 94.56 73 VAL A O 1
ATOM 562 N N . LYS A 1 74 ? -15.315 -11.862 -5.395 1.00 95.62 74 LYS 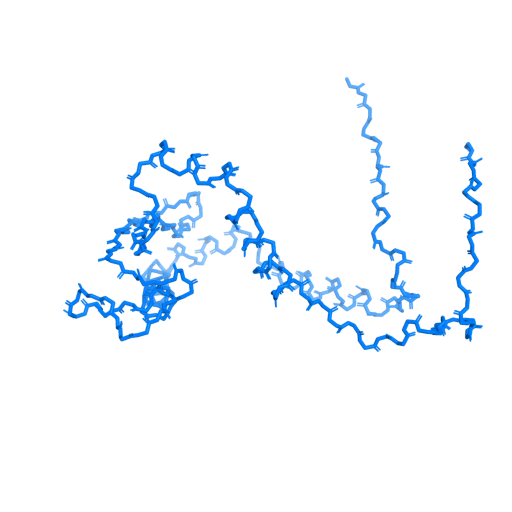A N 1
ATOM 563 C CA . LYS A 1 74 ? -16.486 -11.688 -4.523 1.00 95.62 74 LYS A CA 1
ATOM 564 C C . LYS A 1 74 ? -16.704 -10.241 -4.089 1.00 95.62 74 LYS A C 1
ATOM 566 O O . LYS A 1 74 ? -17.782 -9.918 -3.599 1.00 95.62 74 LYS A O 1
ATOM 571 N N . LYS A 1 75 ? -15.704 -9.376 -4.290 1.00 95.19 75 LYS A N 1
ATOM 572 C CA . LYS A 1 75 ? -15.702 -7.960 -3.897 1.00 95.19 75 LYS A CA 1
ATOM 573 C C . LYS A 1 75 ? -15.986 -7.788 -2.402 1.00 95.19 75 LYS A C 1
ATOM 575 O O . LYS A 1 75 ? -16.812 -6.966 -2.007 1.00 95.19 75 LYS A O 1
ATOM 580 N N . CYS A 1 76 ? -15.300 -8.573 -1.575 1.00 95.38 76 CYS A N 1
ATOM 581 C CA . CYS A 1 76 ? -15.412 -8.512 -0.121 1.00 95.38 76 CYS A CA 1
ATOM 582 C C . CYS A 1 76 ? -14.093 -8.903 0.553 1.00 95.38 76 CYS A C 1
ATOM 584 O O . CYS A 1 76 ? -13.226 -9.511 -0.072 1.00 95.38 76 CYS A O 1
ATOM 586 N N . SER A 1 77 ? -13.941 -8.611 1.847 1.00 95.12 77 SER A N 1
ATOM 587 C CA . SER A 1 77 ? -12.846 -9.204 2.622 1.00 95.12 77 SER A CA 1
ATOM 588 C C . SER A 1 77 ? -12.967 -10.723 2.687 1.00 95.12 77 SER A C 1
ATOM 590 O O . SER A 1 77 ? -14.071 -11.274 2.729 1.00 95.12 77 SER A O 1
ATOM 592 N N . LYS A 1 78 ? -11.812 -11.387 2.728 1.00 94.81 78 LYS A N 1
ATOM 593 C CA . LYS A 1 78 ? -11.688 -12.801 3.093 1.00 94.81 78 LYS A CA 1
ATOM 594 C C . LYS A 1 78 ? -11.982 -12.973 4.600 1.00 94.81 78 LYS A C 1
ATOM 596 O O . LYS A 1 78 ? -12.285 -12.004 5.295 1.00 94.81 78 LYS A O 1
ATOM 601 N N . THR A 1 79 ? -11.950 -14.207 5.104 1.00 88.75 79 THR A N 1
ATOM 602 C CA . THR A 1 79 ? -12.376 -14.551 6.479 1.00 88.75 79 THR A CA 1
ATOM 603 C C . THR A 1 79 ? -11.551 -13.890 7.585 1.00 88.75 79 THR A C 1
ATOM 605 O O . THR A 1 79 ? -12.089 -13.625 8.657 1.00 88.75 79 THR A O 1
ATOM 608 N N . ASP A 1 80 ? -10.283 -13.582 7.314 1.00 88.62 80 ASP A N 1
ATOM 609 C CA . ASP A 1 80 ? -9.343 -13.026 8.292 1.00 88.62 80 ASP A CA 1
ATOM 610 C C . ASP A 1 80 ? -9.105 -11.516 8.121 1.00 88.62 80 ASP A C 1
ATOM 612 O O . ASP A 1 80 ? -9.629 -10.856 7.218 1.00 88.62 80 ASP A O 1
ATOM 616 N N . LYS A 1 81 ? -8.280 -10.942 8.998 1.00 92.3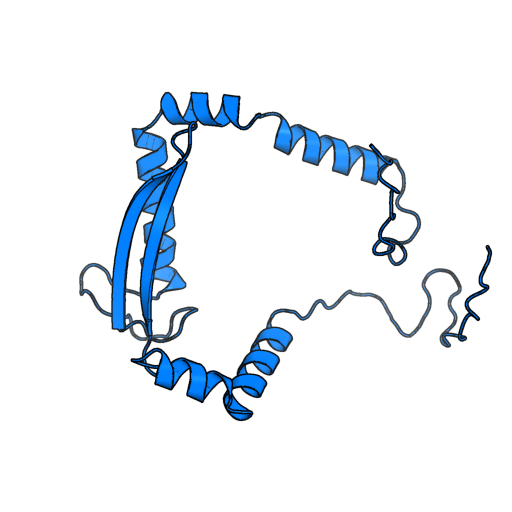8 81 LYS A N 1
ATOM 617 C CA . LYS A 1 81 ? -7.851 -9.540 8.918 1.00 92.38 81 LYS A CA 1
ATOM 618 C C . LYS A 1 81 ? -6.629 -9.419 8.005 1.00 92.38 81 LYS A C 1
ATOM 620 O O . LYS A 1 81 ? -5.727 -10.245 8.079 1.00 92.38 81 LYS A O 1
ATOM 625 N N . GLY A 1 82 ? -6.596 -8.375 7.180 1.00 92.75 82 GLY A N 1
ATOM 626 C CA . GLY A 1 82 ? -5.366 -7.926 6.531 1.00 92.75 82 GLY A CA 1
ATOM 627 C C . GLY A 1 82 ? -4.489 -7.124 7.493 1.00 92.75 82 GLY A C 1
ATOM 628 O O . GLY A 1 82 ? -4.861 -6.896 8.649 1.00 92.75 82 GLY A O 1
ATOM 629 N N . ILE A 1 83 ? -3.357 -6.622 6.998 1.00 91.00 83 ILE A N 1
ATOM 630 C CA . ILE A 1 83 ? -2.432 -5.787 7.782 1.00 91.00 83 ILE A CA 1
ATOM 631 C C . ILE A 1 83 ? -3.102 -4.498 8.280 1.00 91.00 83 ILE A C 1
ATOM 633 O O . ILE A 1 83 ? -2.789 -3.999 9.355 1.00 91.00 83 ILE A O 1
ATOM 637 N N . PHE A 1 84 ? -4.086 -3.995 7.530 1.00 88.88 84 PHE A N 1
ATOM 638 C CA . PHE A 1 84 ? -4.867 -2.812 7.890 1.00 88.88 84 PHE A CA 1
ATOM 639 C C . PHE A 1 84 ? -6.123 -3.132 8.715 1.00 88.88 84 PHE A C 1
ATOM 641 O O . PHE A 1 84 ? -6.887 -2.218 9.005 1.00 88.88 84 PHE A O 1
ATOM 648 N N . GLY A 1 85 ? -6.378 -4.397 9.073 1.00 92.12 85 GLY A N 1
ATOM 649 C CA . GLY A 1 85 ? -7.609 -4.851 9.727 1.00 92.12 85 GLY A CA 1
ATOM 650 C C . GLY A 1 85 ? -8.611 -5.501 8.763 1.00 92.12 85 GLY A C 1
ATOM 651 O O . GLY A 1 85 ? -8.233 -6.134 7.781 1.00 92.12 85 GLY A O 1
ATOM 652 N N . ILE A 1 86 ? -9.912 -5.400 9.061 1.00 95.69 86 ILE A N 1
ATOM 653 C CA . ILE A 1 86 ? -10.970 -5.940 8.185 1.00 95.69 86 ILE A CA 1
ATOM 654 C C . ILE A 1 86 ? -11.334 -4.883 7.145 1.00 95.69 86 ILE A C 1
ATOM 656 O O . ILE A 1 86 ? -11.987 -3.891 7.478 1.00 95.69 86 ILE A O 1
ATOM 660 N N . THR A 1 87 ? -10.964 -5.113 5.891 1.00 95.94 87 THR A N 1
ATOM 661 C CA . THR A 1 87 ? -11.303 -4.227 4.774 1.00 95.94 87 THR A CA 1
ATOM 662 C C . THR A 1 87 ? -12.806 -4.293 4.460 1.00 95.94 87 THR A C 1
ATOM 664 O O . THR A 1 87 ? -13.431 -5.349 4.402 1.00 95.94 87 THR A O 1
ATOM 667 N N . LYS A 1 88 ? -13.444 -3.140 4.279 1.00 95.50 88 LYS A N 1
ATOM 668 C CA . LYS A 1 88 ? -14.862 -3.018 3.901 1.00 95.50 88 LYS A CA 1
ATOM 669 C C . LYS A 1 88 ? -15.035 -2.638 2.444 1.00 95.50 88 LYS A C 1
ATOM 671 O O . LYS A 1 88 ? -15.959 -3.123 1.801 1.00 95.50 88 LYS A O 1
ATOM 676 N N . ALA A 1 89 ? -14.146 -1.795 1.945 1.00 94.75 89 ALA A N 1
ATOM 677 C CA . ALA A 1 89 ? -14.078 -1.386 0.556 1.00 94.75 89 ALA A CA 1
ATOM 678 C C . ALA A 1 89 ? -12.688 -0.814 0.276 1.00 94.75 89 ALA A C 1
ATOM 680 O O . ALA A 1 89 ? -11.967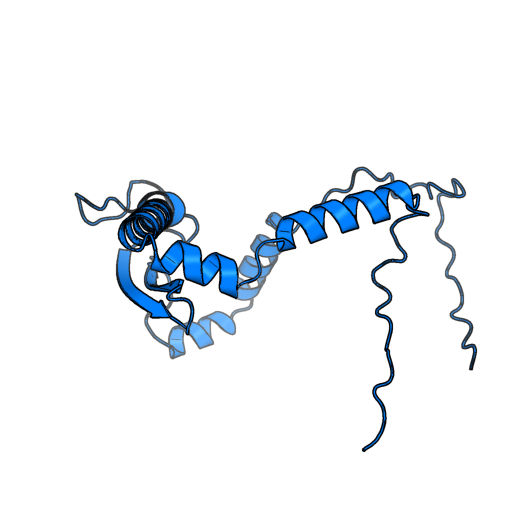 -0.440 1.205 1.00 94.75 89 ALA A O 1
ATOM 681 N N . TYR A 1 90 ? -12.350 -0.681 -0.999 1.00 95.06 90 TYR A N 1
ATOM 682 C CA . TYR A 1 90 ? -11.238 0.145 -1.439 1.00 95.06 90 TYR A CA 1
ATOM 683 C C . TYR A 1 90 ? -11.583 0.810 -2.773 1.00 95.06 90 TYR A C 1
ATOM 685 O O . TYR A 1 90 ? -12.428 0.322 -3.526 1.00 95.06 90 TYR A O 1
ATOM 693 N N . VAL A 1 91 ? -10.920 1.922 -3.064 1.00 95.06 91 VAL A N 1
ATOM 694 C CA . VAL A 1 91 ? -10.878 2.523 -4.398 1.00 95.06 91 VAL A CA 1
ATOM 695 C C . VAL A 1 91 ? -9.432 2.864 -4.709 1.00 95.06 91 VAL A C 1
ATOM 697 O O . VAL A 1 91 ? -8.703 3.323 -3.831 1.00 95.06 91 VAL A O 1
ATOM 700 N N . SER A 1 92 ? -9.014 2.615 -5.944 1.00 93.56 92 SER A N 1
ATOM 701 C CA . SER A 1 92 ? -7.663 2.902 -6.412 1.00 93.56 92 SER A CA 1
ATOM 702 C C . SER A 1 92 ? -7.697 3.594 -7.767 1.00 93.56 92 SER A C 1
ATOM 704 O O . SER A 1 92 ? -8.496 3.223 -8.628 1.00 93.56 92 SER A O 1
ATOM 706 N N . SER A 1 93 ? -6.789 4.538 -7.974 1.00 93.25 93 SER A N 1
ATOM 707 C CA . SER A 1 93 ? -6.509 5.159 -9.266 1.00 93.25 93 SER A CA 1
ATOM 708 C C . SER A 1 93 ? -5.020 5.062 -9.566 1.00 93.25 93 SER A C 1
ATOM 710 O O . SER A 1 93 ? -4.195 5.190 -8.663 1.00 93.25 93 SER A O 1
ATOM 712 N N . THR A 1 94 ? -4.680 4.845 -10.833 1.00 91.19 94 THR A N 1
ATOM 713 C CA . THR A 1 94 ? -3.294 4.741 -11.299 1.00 91.19 94 THR A CA 1
ATOM 714 C C . THR A 1 94 ? -3.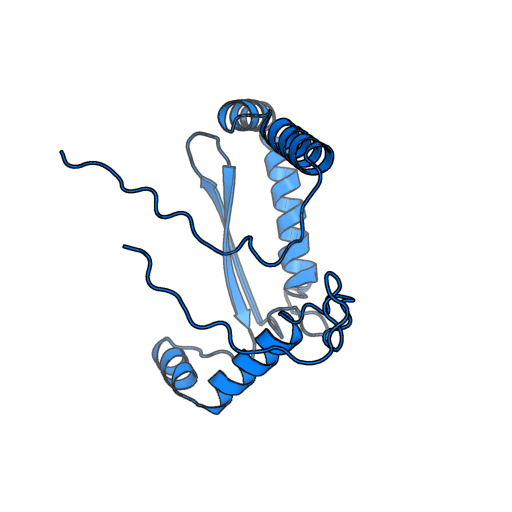012 5.839 -12.307 1.00 91.19 94 THR A C 1
ATOM 716 O O . THR A 1 94 ? -3.812 6.067 -13.213 1.00 91.19 94 THR A O 1
ATOM 719 N N . GLU A 1 95 ? -1.867 6.491 -12.159 1.00 88.62 95 GLU A N 1
ATOM 720 C CA . GLU A 1 95 ? -1.386 7.536 -13.053 1.00 88.62 95 GLU A CA 1
ATOM 721 C C . GLU A 1 95 ? 0.107 7.371 -13.344 1.00 88.62 95 GLU A C 1
ATOM 723 O O . GLU A 1 95 ? 0.844 6.710 -12.609 1.00 88.62 95 GLU A O 1
ATOM 728 N N . SER A 1 96 ? 0.561 7.973 -14.439 1.00 82.44 96 SER A N 1
ATOM 729 C CA . SER A 1 96 ? 1.986 8.127 -14.716 1.00 82.44 96 SER A CA 1
ATOM 730 C C . SER A 1 96 ? 2.475 9.420 -14.067 1.00 82.44 96 SER A C 1
ATOM 732 O O . SER A 1 96 ? 1.987 10.498 -14.396 1.00 82.44 96 SER A O 1
ATOM 734 N N . GLN A 1 97 ? 3.450 9.319 -13.167 1.00 78.19 97 GLN A N 1
ATOM 735 C CA . GLN A 1 97 ? 4.015 10.439 -12.427 1.00 78.19 97 GLN A CA 1
ATOM 736 C C . GLN A 1 97 ? 5.464 10.719 -12.848 1.00 78.19 97 GLN A C 1
ATOM 738 O O . GLN A 1 97 ? 6.310 9.824 -12.928 1.00 78.19 97 GLN A O 1
ATOM 743 N N . GLY A 1 98 ? 5.762 12.005 -13.038 1.00 68.50 98 GLY A N 1
ATOM 744 C CA . GLY A 1 98 ? 7.109 12.506 -13.304 1.00 68.50 98 GLY A CA 1
ATOM 745 C C . GLY A 1 98 ? 7.585 12.324 -14.747 1.00 68.50 98 GLY A C 1
ATOM 746 O O . GLY A 1 98 ? 6.951 11.673 -15.574 1.00 68.50 98 GLY A O 1
ATOM 747 N N . SER A 1 99 ? 8.742 12.918 -15.049 1.00 63.16 99 SER A N 1
ATOM 748 C CA . SER A 1 99 ? 9.339 12.929 -16.394 1.00 63.16 99 SER A CA 1
ATOM 749 C C . SER A 1 99 ? 9.861 11.567 -16.861 1.00 63.16 99 SER A C 1
ATOM 751 O O . SER A 1 99 ? 10.144 11.401 -18.043 1.00 63.16 99 SER A O 1
ATOM 753 N N . THR A 1 100 ? 9.978 10.593 -15.956 1.00 65.56 100 THR A N 1
ATOM 754 C CA . THR A 1 100 ? 10.420 9.220 -16.243 1.00 65.56 100 THR A CA 1
ATOM 755 C C . THR A 1 100 ? 9.263 8.232 -16.421 1.00 65.56 100 THR A C 1
ATOM 757 O O . THR A 1 100 ? 9.518 7.054 -16.659 1.00 65.56 100 THR A O 1
ATOM 760 N N . GLY A 1 101 ? 8.004 8.685 -16.316 1.00 67.62 101 GLY A N 1
ATOM 761 C CA . GLY A 1 101 ? 6.822 7.843 -16.537 1.00 67.62 101 GLY A CA 1
ATOM 762 C C . GLY A 1 101 ? 6.587 6.790 -15.450 1.00 67.62 101 GLY A C 1
ATOM 763 O O . GLY A 1 101 ? 6.076 5.707 -15.739 1.00 67.62 101 GLY A O 1
ATOM 764 N N . ASN A 1 102 ? 6.970 7.075 -14.202 1.00 74.56 102 ASN A N 1
ATOM 765 C CA . ASN A 1 102 ? 6.814 6.127 -13.099 1.00 74.56 102 ASN A CA 1
ATOM 766 C C . ASN A 1 102 ? 5.328 5.882 -12.821 1.00 74.56 102 ASN A C 1
ATOM 768 O O . ASN A 1 102 ? 4.545 6.825 -12.767 1.00 74.56 102 ASN A O 1
ATOM 772 N N . HIS A 1 103 ? 4.929 4.631 -12.600 1.00 85.69 103 HIS A N 1
ATOM 773 C CA . HIS A 1 103 ? 3.550 4.333 -12.221 1.00 85.69 103 HIS A CA 1
ATOM 774 C C . HIS A 1 103 ? 3.325 4.716 -10.757 1.00 85.69 103 HIS A C 1
ATOM 776 O O . HIS A 1 103 ? 4.080 4.302 -9.875 1.00 85.69 103 HIS A O 1
ATOM 782 N N . HIS A 1 104 ? 2.286 5.502 -10.508 1.00 89.00 104 HIS A N 1
ATOM 783 C CA . HIS A 1 104 ? 1.868 5.923 -9.183 1.00 89.00 104 HIS A CA 1
ATOM 784 C C . HIS A 1 104 ? 0.416 5.514 -8.950 1.00 89.00 104 HIS A C 1
ATOM 786 O O . HIS A 1 104 ? -0.433 5.641 -9.831 1.00 89.00 104 HIS A O 1
ATOM 792 N N . GLY A 1 105 ? 0.142 4.972 -7.768 1.00 89.44 105 GLY A N 1
ATOM 793 C CA . GLY A 1 105 ? -1.189 4.542 -7.369 1.00 89.44 105 GLY A CA 1
ATOM 794 C C . GLY A 1 105 ? -1.640 5.305 -6.137 1.00 89.44 105 GLY A C 1
ATOM 795 O O . GLY A 1 105 ? -0.977 5.240 -5.104 1.00 89.44 105 GLY A O 1
ATOM 796 N N . HIS A 1 106 ? -2.791 5.963 -6.224 1.00 93.56 106 HIS A N 1
ATOM 797 C CA . HIS A 1 106 ? -3.504 6.449 -5.050 1.00 93.56 106 HIS A CA 1
ATOM 798 C C . HIS A 1 106 ? -4.566 5.433 -4.668 1.00 93.56 106 HIS A C 1
ATOM 800 O O . HIS A 1 106 ? -5.291 4.927 -5.525 1.00 93.56 106 HIS A O 1
ATOM 806 N N . MET A 1 107 ? -4.671 5.135 -3.377 1.00 93.38 107 MET A N 1
ATOM 807 C CA . MET A 1 107 ? -5.649 4.180 -2.885 1.00 93.38 107 MET A CA 1
ATOM 808 C C . MET A 1 107 ? -6.249 4.659 -1.569 1.00 93.38 107 MET A C 1
ATOM 810 O O . MET A 1 107 ? -5.540 5.128 -0.682 1.00 93.38 107 MET A O 1
ATOM 814 N N . VAL A 1 108 ? -7.565 4.516 -1.449 1.00 93.38 108 VAL A N 1
ATOM 815 C CA . VAL A 1 108 ? -8.304 4.711 -0.202 1.00 93.38 108 VAL A CA 1
ATOM 816 C C . VAL A 1 108 ? -8.869 3.360 0.206 1.00 93.38 108 VAL A C 1
ATOM 818 O O . VAL A 1 108 ? -9.535 2.701 -0.592 1.00 93.38 108 VAL A O 1
ATOM 821 N N . ILE A 1 109 ? -8.595 2.950 1.443 1.00 93.44 109 ILE A N 1
ATOM 822 C CA . ILE A 1 109 ? -9.082 1.701 2.032 1.00 93.44 109 ILE A CA 1
ATOM 823 C C . ILE A 1 109 ? -10.006 2.055 3.197 1.00 93.44 109 ILE A C 1
ATOM 825 O O . ILE A 1 109 ? -9.625 2.803 4.096 1.00 93.44 109 ILE A O 1
ATOM 829 N N . TRP A 1 110 ? -11.211 1.491 3.206 1.00 93.38 110 TRP A N 1
ATOM 830 C CA . TRP A 1 110 ? -12.115 1.581 4.348 1.00 93.38 110 TRP A CA 1
ATOM 831 C C . TRP A 1 110 ? -11.937 0.358 5.232 1.00 93.38 110 TRP A C 1
ATOM 833 O O . TRP A 1 110 ? -12.238 -0.755 4.807 1.00 93.38 110 TRP A O 1
ATOM 843 N N . THR A 1 111 ? -11.518 0.563 6.476 1.00 93.38 111 THR A N 1
ATOM 844 C CA . THR A 1 111 ? -11.369 -0.509 7.467 1.00 93.38 111 THR A CA 1
ATOM 845 C C . THR A 1 111 ? -12.517 -0.478 8.473 1.00 93.38 111 THR A C 1
ATOM 847 O O . THR A 1 111 ? -12.955 0.579 8.927 1.00 93.38 111 THR A O 1
ATOM 850 N N . PHE A 1 112 ? -13.007 -1.655 8.860 1.00 93.25 112 PHE A N 1
ATOM 851 C CA . PHE A 1 112 ? -13.975 -1.808 9.940 1.00 93.25 112 PHE A CA 1
ATOM 852 C C . PHE A 1 112 ? -13.491 -1.168 11.249 1.00 93.25 112 PHE A C 1
ATOM 854 O O . PHE A 1 112 ? -12.384 -1.439 11.705 1.00 93.25 112 PHE A O 1
ATOM 861 N N . GLY A 1 113 ? -14.358 -0.378 11.885 1.00 89.62 113 GLY A N 1
ATOM 862 C CA . GLY A 1 113 ? -14.069 0.253 13.175 1.00 89.62 113 GLY A CA 1
ATOM 863 C C . GLY A 1 113 ? -13.220 1.524 13.093 1.00 89.62 113 GLY A C 1
ATOM 864 O O . GLY A 1 113 ? -12.967 2.124 14.133 1.00 89.62 113 GLY A O 1
ATOM 865 N N . MET A 1 114 ? -12.813 1.960 11.895 1.00 88.50 114 MET A N 1
ATOM 866 C CA . MET A 1 114 ? -12.183 3.270 11.713 1.00 88.50 114 MET A CA 1
ATOM 867 C C . MET A 1 114 ? -13.210 4.402 11.787 1.00 88.50 114 MET A C 1
ATOM 869 O O . MET A 1 114 ? -14.388 4.218 11.465 1.00 88.50 114 MET A O 1
ATOM 873 N N . ALA A 1 115 ? -12.731 5.578 12.195 1.00 90.12 115 ALA A N 1
ATOM 874 C CA . ALA A 1 115 ? -13.502 6.812 12.198 1.00 90.12 115 ALA A CA 1
ATOM 875 C C . ALA A 1 115 ? -14.085 7.102 10.807 1.00 90.12 115 ALA A C 1
ATOM 877 O O . ALA A 1 115 ? -13.398 6.982 9.790 1.00 90.12 115 ALA A O 1
ATOM 878 N N . LYS A 1 116 ? -15.361 7.484 10.767 1.00 88.25 116 LYS A N 1
ATOM 879 C CA . LYS A 1 116 ? -16.098 7.773 9.530 1.00 88.25 116 LYS A CA 1
ATOM 880 C C . LYS A 1 116 ? -15.957 9.228 9.105 1.00 88.25 116 LYS A C 1
ATOM 882 O O . LYS A 1 116 ? -16.185 9.545 7.940 1.00 88.25 116 LYS A O 1
ATOM 887 N N . THR A 1 117 ? -15.607 10.106 10.041 1.00 90.38 117 THR A N 1
ATOM 888 C CA . THR A 1 117 ? -15.428 11.539 9.807 1.00 90.38 117 THR A CA 1
ATOM 889 C C . THR A 1 117 ? -14.071 12.008 10.317 1.00 90.38 117 THR A C 1
ATOM 891 O O . THR A 1 117 ? -13.439 11.377 11.166 1.00 90.38 117 THR A O 1
ATOM 894 N N . VAL A 1 118 ? -13.631 13.153 9.798 1.00 90.50 118 VAL A N 1
ATOM 895 C CA . VAL A 1 118 ? -12.404 13.823 10.239 1.00 90.50 118 VAL A CA 1
ATOM 896 C C . VAL A 1 118 ? -12.481 14.183 11.730 1.00 90.50 118 VAL A C 1
ATOM 898 O O . VAL A 1 118 ? -11.507 14.007 12.459 1.00 90.50 118 VAL A O 1
ATOM 901 N N . ASP A 1 119 ? -13.653 14.597 12.211 1.00 95.25 119 ASP A N 1
ATOM 902 C CA . ASP A 1 119 ? -13.864 14.931 13.622 1.00 95.25 119 ASP A CA 1
ATOM 903 C C . ASP A 1 119 ? -13.796 13.700 14.528 1.00 95.25 119 ASP A C 1
ATOM 905 O O . ASP A 1 119 ? -13.160 13.745 15.584 1.00 95.25 119 ASP A O 1
ATOM 909 N N . GLU A 1 120 ? -14.399 12.580 14.114 1.00 93.44 120 GLU A N 1
ATOM 910 C CA . GLU A 1 120 ? -14.271 11.300 14.820 1.00 93.44 120 GLU A CA 1
ATOM 911 C C . GLU A 1 120 ? -12.806 10.855 14.874 1.00 93.44 120 GLU A C 1
ATOM 913 O O . GLU A 1 120 ? -12.337 10.414 15.923 1.00 93.44 120 GLU A O 1
ATOM 918 N N . TYR A 1 121 ? -12.064 11.028 13.775 1.00 91.19 121 TYR A N 1
ATOM 919 C CA . TYR A 1 121 ? -10.646 10.689 13.702 1.00 91.19 121 TYR A CA 1
ATOM 920 C C . TYR A 1 121 ? -9.821 11.528 14.682 1.00 91.19 121 TYR A C 1
ATOM 922 O O . TYR A 1 121 ? -9.131 10.977 15.541 1.00 91.19 121 TYR A O 1
ATOM 930 N N . TYR A 1 122 ? -9.942 12.857 14.636 1.00 93.44 122 TYR A N 1
ATOM 931 C CA . TYR A 1 122 ? -9.208 13.730 15.554 1.00 93.44 122 TYR A CA 1
ATOM 932 C C . TYR A 1 122 ? -9.643 13.564 17.011 1.00 93.44 122 TYR A C 1
ATOM 934 O O . TYR A 1 122 ? -8.831 13.757 17.918 1.00 93.44 122 TYR A O 1
ATOM 942 N N . THR A 1 123 ? -10.897 13.190 17.258 1.00 94.19 123 THR A N 1
ATOM 943 C CA . THR A 1 123 ? -11.371 12.835 18.600 1.00 94.19 123 THR A CA 1
ATOM 944 C C . THR A 1 123 ? -10.719 11.541 19.081 1.00 94.19 123 THR A C 1
ATOM 946 O O . THR A 1 123 ? -10.199 11.504 20.196 1.00 94.19 123 THR A O 1
ATOM 949 N N . ALA A 1 124 ? -10.645 10.512 18.232 1.00 89.44 124 ALA A N 1
ATOM 950 C CA . ALA A 1 124 ? -9.952 9.266 18.544 1.00 89.44 124 ALA A CA 1
ATOM 951 C C . ALA A 1 124 ? -8.455 9.496 18.817 1.00 89.44 124 ALA A C 1
ATOM 953 O O . ALA A 1 124 ? -7.935 8.976 19.801 1.00 89.44 124 ALA A O 1
ATOM 954 N N . CYS A 1 125 ? -7.777 10.352 18.043 1.00 89.06 125 CYS A N 1
ATOM 955 C CA . CYS A 1 125 ? -6.369 10.708 18.271 1.00 89.06 125 CYS A CA 1
ATOM 956 C C . CYS A 1 125 ? -6.109 11.396 19.623 1.00 89.06 125 CYS A C 1
ATOM 958 O O . CYS A 1 125 ? -4.972 11.415 20.096 1.00 89.06 125 CYS A O 1
ATOM 960 N N . LYS A 1 126 ? -7.134 11.977 20.260 1.00 93.44 126 LYS A N 1
ATOM 961 C CA . LYS A 1 126 ? -7.021 12.568 21.603 1.00 93.44 126 LYS A CA 1
ATOM 962 C C . LYS A 1 126 ? -7.162 11.527 22.716 1.00 93.44 126 LYS A C 1
ATOM 964 O O . LYS A 1 126 ? -6.758 11.815 23.840 1.00 93.44 126 LYS A O 1
ATOM 969 N N . SER A 1 127 ? -7.689 10.339 22.417 1.00 93.81 127 SER A N 1
ATOM 970 C CA . SER A 1 127 ? -7.858 9.258 23.387 1.00 93.81 127 SER A CA 1
ATOM 971 C C . SER A 1 127 ? -6.513 8.665 23.805 1.00 93.81 127 SER A C 1
ATOM 973 O O . SER A 1 127 ? -5.708 8.271 22.961 1.00 93.81 127 SER A O 1
ATOM 975 N N . ASN A 1 128 ? -6.287 8.551 25.116 1.00 95.12 128 ASN A N 1
ATOM 976 C CA . ASN A 1 128 ? -5.098 7.884 25.650 1.00 95.12 128 ASN A CA 1
ATOM 977 C C . ASN A 1 128 ? -5.082 6.383 25.321 1.00 95.12 128 ASN A C 1
ATOM 979 O O . ASN A 1 128 ? -4.010 5.845 25.081 1.00 95.12 128 ASN A O 1
ATOM 983 N N . ASP A 1 129 ? -6.249 5.736 25.227 1.00 93.19 129 ASP A N 1
ATOM 984 C CA . ASP A 1 129 ? -6.359 4.327 24.817 1.00 93.19 129 ASP A CA 1
ATOM 985 C C . ASP A 1 129 ? -5.825 4.108 23.393 1.00 93.19 129 ASP A C 1
ATOM 987 O O . ASP A 1 129 ? -4.984 3.245 23.156 1.00 93.19 129 ASP A O 1
ATOM 991 N N . VAL A 1 130 ? -6.249 4.950 22.443 1.00 88.62 130 VAL A N 1
ATOM 992 C CA . VAL A 1 130 ? -5.811 4.857 21.041 1.00 88.62 130 VAL A CA 1
ATOM 993 C C . VAL A 1 130 ? -4.310 5.105 20.922 1.00 88.62 130 VAL A C 1
ATOM 995 O O . VAL A 1 130 ? -3.627 4.392 20.188 1.00 88.62 130 VAL A O 1
ATOM 998 N N . LYS A 1 131 ? -3.787 6.090 21.662 1.00 90.81 131 LYS A N 1
ATOM 999 C CA . LYS A 1 131 ? -2.346 6.362 21.712 1.00 90.81 131 LYS A CA 1
ATOM 1000 C C . LYS A 1 131 ? -1.575 5.171 22.265 1.00 90.81 131 LYS A C 1
ATOM 1002 O O . LYS A 1 131 ? -0.599 4.771 21.644 1.00 90.81 131 LYS A O 1
ATOM 1007 N N . GLN A 1 132 ? -2.025 4.592 23.378 1.00 94.56 132 GLN A N 1
ATOM 1008 C CA . GLN A 1 132 ? -1.349 3.453 23.991 1.00 94.56 132 GLN A CA 1
ATOM 1009 C C . GLN A 1 132 ? -1.315 2.259 23.036 1.00 94.56 132 GLN A C 1
ATOM 1011 O O . GLN A 1 132 ? -0.247 1.731 22.765 1.00 94.56 132 GLN A O 1
ATOM 1016 N N . ARG A 1 133 ? -2.445 1.920 22.406 1.00 90.50 133 ARG A N 1
ATOM 1017 C CA . ARG A 1 133 ? -2.506 0.824 21.427 1.00 90.50 133 ARG A CA 1
ATOM 1018 C C . ARG A 1 133 ? -1.591 1.033 20.218 1.00 90.50 133 ARG A C 1
ATOM 1020 O O . ARG A 1 133 ? -1.087 0.059 19.664 1.00 90.50 133 ARG A O 1
ATOM 1027 N N . LEU A 1 134 ? -1.402 2.280 19.780 1.00 88.31 134 LEU A N 1
ATOM 1028 C CA . LEU A 1 134 ? -0.447 2.604 18.720 1.00 88.31 134 LEU A CA 1
ATOM 1029 C C . LEU A 1 134 ? 0.999 2.411 19.195 1.00 88.31 134 LEU A C 1
ATOM 1031 O O . LEU A 1 134 ? 1.796 1.848 18.450 1.00 88.31 134 LEU A O 1
ATOM 1035 N N . MET A 1 135 ? 1.32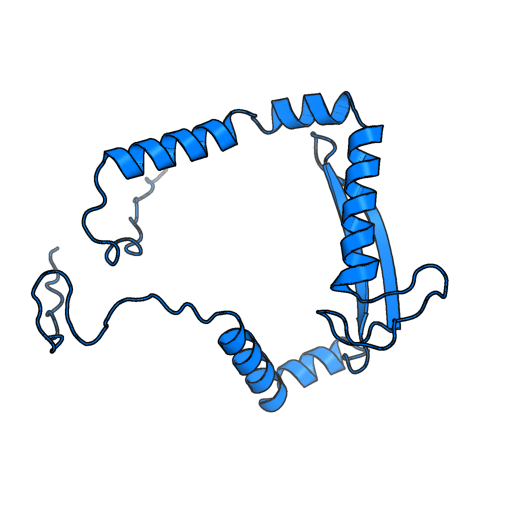3 2.848 20.414 1.00 90.44 135 MET A N 1
ATOM 1036 C CA . MET A 1 135 ? 2.646 2.642 21.009 1.00 90.44 135 MET A CA 1
ATOM 1037 C C . MET A 1 135 ? 2.951 1.153 21.177 1.00 90.44 135 MET A C 1
ATOM 1039 O O . MET A 1 135 ? 3.984 0.709 20.691 1.00 90.44 135 MET A O 1
ATOM 1043 N N . ASP A 1 136 ? 2.017 0.372 21.727 1.00 91.56 136 ASP A N 1
ATOM 1044 C CA . ASP A 1 136 ? 2.161 -1.080 21.891 1.00 91.56 136 ASP A CA 1
ATOM 1045 C C . ASP A 1 136 ? 2.416 -1.771 20.539 1.00 91.56 136 ASP A C 1
ATOM 1047 O O . ASP A 1 136 ? 3.258 -2.662 20.418 1.00 91.56 136 ASP A O 1
ATOM 1051 N N . TYR A 1 137 ? 1.706 -1.341 19.487 1.00 87.19 137 TYR A N 1
ATOM 1052 C CA . TYR A 1 137 ? 1.936 -1.849 18.138 1.00 87.19 137 TYR A CA 1
ATOM 1053 C C . TYR A 1 137 ? 3.331 -1.483 17.622 1.00 87.19 137 TYR A C 1
ATOM 1055 O O . TYR A 1 137 ? 4.032 -2.364 17.126 1.00 87.19 137 TYR A O 1
ATOM 1063 N N . ILE A 1 138 ? 3.751 -0.220 17.756 1.00 86.94 138 ILE A N 1
ATOM 1064 C CA . ILE A 1 138 ? 5.089 0.225 17.344 1.00 86.94 138 ILE A CA 1
ATOM 1065 C C . ILE A 1 138 ? 6.161 -0.570 18.089 1.00 86.94 138 ILE A C 1
ATOM 1067 O O . ILE A 1 138 ? 7.053 -1.099 17.442 1.00 86.94 138 ILE A O 1
ATOM 1071 N N . GLU A 1 139 ? 6.055 -0.729 19.406 1.00 88.19 139 GLU A N 1
ATOM 1072 C CA . GLU A 1 139 ? 6.997 -1.516 20.212 1.00 88.19 139 GLU A CA 1
ATOM 1073 C C . GLU A 1 139 ? 7.050 -2.987 19.778 1.00 88.19 139 GLU A C 1
ATOM 1075 O O . GLU A 1 139 ? 8.119 -3.598 19.783 1.00 88.19 139 GLU A O 1
ATOM 1080 N N . SER A 1 140 ? 5.921 -3.552 19.336 1.00 86.81 140 SER A N 1
ATOM 1081 C CA . SER A 1 140 ? 5.870 -4.937 18.857 1.00 86.81 140 SER A CA 1
ATOM 1082 C C . SER A 1 140 ? 6.605 -5.171 17.532 1.00 86.81 140 SER A C 1
ATOM 1084 O O . SER A 1 140 ? 7.051 -6.294 17.295 1.00 86.81 140 SER A O 1
ATOM 1086 N N . ILE A 1 141 ? 6.732 -4.142 16.681 1.00 84.81 141 ILE A N 1
ATOM 1087 C CA . ILE A 1 141 ? 7.366 -4.242 15.350 1.00 84.81 141 ILE A CA 1
ATOM 1088 C C . ILE A 1 141 ? 8.727 -3.545 15.267 1.00 84.81 141 ILE A C 1
ATOM 1090 O O . ILE A 1 141 ? 9.555 -3.902 14.434 1.00 84.81 141 ILE A O 1
ATOM 1094 N N . ALA A 1 142 ? 8.960 -2.539 16.107 1.00 80.06 142 ALA A N 1
ATOM 1095 C CA . ALA A 1 142 ? 10.196 -1.774 16.203 1.00 80.06 142 ALA A CA 1
ATOM 1096 C C . ALA A 1 142 ? 11.086 -2.330 17.323 1.00 80.06 142 ALA A C 1
ATOM 1098 O O . ALA A 1 142 ? 11.747 -1.579 18.038 1.00 80.06 142 ALA A O 1
ATOM 1099 N N . ASN A 1 143 ? 11.099 -3.654 17.487 1.00 69.12 143 ASN A N 1
ATOM 1100 C CA . ASN A 1 143 ? 12.009 -4.341 18.387 1.00 69.12 143 ASN A CA 1
ATOM 1101 C C . ASN A 1 143 ? 13.179 -4.939 17.594 1.00 69.12 143 ASN A C 1
ATOM 1103 O O . ASN A 1 143 ? 13.075 -5.944 16.900 1.00 69.12 143 ASN A O 1
ATOM 1107 N N . SER A 1 144 ? 14.350 -4.323 17.708 1.00 65.88 144 SER A N 1
ATOM 1108 C CA . SER A 1 144 ? 15.590 -4.956 17.269 1.00 65.88 144 SER A CA 1
ATOM 1109 C C . SER A 1 144 ? 16.241 -5.639 18.464 1.00 65.88 144 SER A C 1
ATOM 1111 O O . SER A 1 144 ? 16.758 -4.967 19.357 1.00 65.88 144 SER A O 1
ATOM 1113 N N . THR A 1 145 ? 16.258 -6.968 18.484 1.00 59.22 145 THR A N 1
ATOM 1114 C CA . THR A 1 145 ? 17.169 -7.706 19.361 1.00 59.22 145 THR A CA 1
ATOM 1115 C C . THR A 1 145 ? 18.517 -7.792 18.662 1.00 59.22 145 THR A C 1
ATOM 1117 O O . THR A 1 145 ? 18.701 -8.607 17.757 1.00 59.22 145 THR A O 1
ATOM 1120 N N . PHE A 1 146 ? 19.457 -6.936 19.051 1.00 59.88 146 PHE A N 1
ATOM 1121 C CA . PHE A 1 146 ? 20.851 -7.159 18.693 1.00 59.88 146 PHE A CA 1
ATOM 1122 C C . PHE A 1 146 ? 21.400 -8.270 19.598 1.00 59.88 146 PHE A C 1
ATOM 1124 O O . PHE A 1 146 ? 21.203 -8.189 20.811 1.00 59.88 146 PHE A O 1
ATOM 1131 N N . PRO A 1 147 ? 22.072 -9.305 19.057 1.00 61.41 147 PRO A N 1
ATOM 1132 C CA . PRO A 1 147 ? 22.700 -10.358 19.852 1.00 61.41 147 PRO A CA 1
ATOM 1133 C C . PRO A 1 147 ? 24.000 -9.839 20.484 1.00 61.41 147 PRO A C 1
ATOM 1135 O O . PRO A 1 147 ? 25.076 -10.394 20.281 1.00 61.41 147 PRO A O 1
ATOM 1138 N N . VAL A 1 148 ? 23.910 -8.724 21.202 1.00 64.06 148 VAL A N 1
ATOM 1139 C CA . VAL A 1 148 ? 25.009 -8.135 21.954 1.00 64.06 148 VAL A CA 1
ATOM 1140 C C . VAL A 1 148 ? 24.692 -8.365 23.420 1.00 64.06 148 VAL A C 1
ATOM 1142 O O . VAL A 1 148 ? 23.611 -8.015 23.897 1.00 64.06 148 VAL A O 1
ATOM 1145 N N . ASP A 1 149 ? 25.624 -9.001 24.123 1.00 65.00 149 ASP A N 1
ATOM 1146 C CA . ASP A 1 149 ? 25.562 -9.093 25.573 1.00 65.00 149 ASP A CA 1
ATOM 1147 C C . ASP A 1 149 ? 25.769 -7.691 26.155 1.00 65.00 149 ASP A C 1
ATOM 1149 O O . ASP A 1 149 ? 26.892 -7.228 26.330 1.00 65.00 149 ASP A O 1
ATOM 1153 N N . ASN A 1 150 ? 24.668 -6.992 26.435 1.00 64.44 150 ASN A N 1
ATOM 1154 C CA . ASN A 1 150 ? 24.704 -5.657 27.034 1.00 64.44 150 ASN A CA 1
ATOM 1155 C C . ASN A 1 150 ? 25.239 -5.667 28.473 1.00 64.44 150 ASN A C 1
ATOM 1157 O O . ASN A 1 150 ? 25.428 -4.597 29.049 1.00 64.44 150 ASN A O 1
ATOM 1161 N N . ASN A 1 151 ? 25.480 -6.845 29.058 1.00 69.12 151 ASN A N 1
ATOM 1162 C CA . ASN A 1 151 ? 26.101 -6.940 30.367 1.00 69.12 151 ASN A CA 1
ATOM 1163 C C . ASN A 1 151 ? 27.617 -6.784 30.294 1.00 69.12 151 ASN A C 1
ATOM 1165 O O . ASN A 1 151 ? 28.212 -6.623 31.346 1.00 69.12 151 ASN A O 1
ATOM 1169 N N . ARG A 1 152 ? 28.262 -6.842 29.117 1.00 70.12 152 ARG A N 1
ATOM 1170 C CA . ARG A 1 152 ? 29.721 -6.681 28.992 1.00 70.12 152 ARG A CA 1
ATOM 1171 C C . ARG A 1 152 ? 30.087 -5.854 27.771 1.00 70.12 152 ARG A C 1
ATOM 1173 O O . ARG A 1 152 ? 29.714 -6.169 26.646 1.00 70.12 152 ARG A O 1
ATOM 1180 N N . CYS A 1 153 ? 30.897 -4.818 27.974 1.00 66.94 153 CYS A N 1
ATOM 1181 C CA . CYS A 1 153 ? 31.472 -4.077 26.856 1.00 66.94 153 CYS A CA 1
ATOM 1182 C C . CYS A 1 153 ? 32.365 -5.011 26.009 1.00 66.94 153 CYS A C 1
ATOM 1184 O O . CYS A 1 153 ? 33.343 -5.533 26.541 1.00 66.94 153 CYS A O 1
ATOM 1186 N N . PRO A 1 154 ? 32.123 -5.190 24.698 1.00 67.44 154 PRO A N 1
ATOM 1187 C CA . PRO A 1 154 ? 32.925 -6.090 23.862 1.00 67.44 154 PRO A CA 1
ATOM 1188 C C . PRO A 1 154 ? 34.369 -5.605 23.645 1.00 67.44 154 PRO A C 1
ATOM 1190 O O . PRO A 1 154 ? 35.208 -6.373 23.190 1.00 67.44 154 PRO A O 1
ATOM 1193 N N . SER A 1 155 ? 34.672 -4.342 23.970 1.00 70.00 155 SER A N 1
ATOM 1194 C CA . SER A 1 155 ? 36.021 -3.773 23.861 1.00 70.00 155 SER A CA 1
ATOM 1195 C C . SER A 1 155 ? 36.832 -3.879 25.157 1.00 70.00 155 SER A C 1
ATOM 1197 O O . SER A 1 155 ? 38.038 -4.103 25.100 1.00 70.00 155 SER A O 1
ATOM 1199 N N . CYS A 1 156 ? 36.201 -3.708 26.325 1.00 79.56 156 CYS A N 1
ATOM 1200 C CA . CYS A 1 156 ? 36.912 -3.643 27.611 1.00 79.56 156 CYS A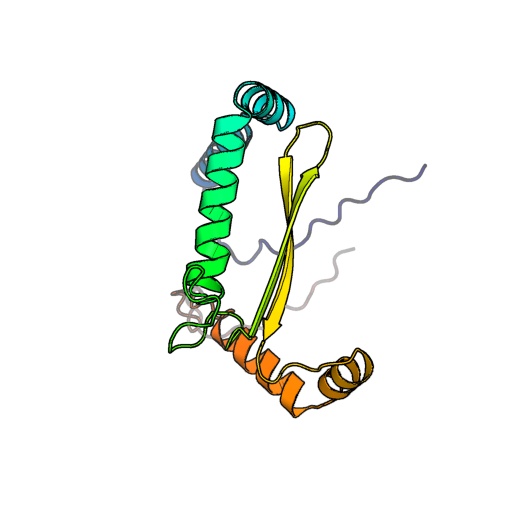 CA 1
ATOM 1201 C C . CYS A 1 156 ? 36.414 -4.635 28.673 1.00 79.56 156 CYS A C 1
ATOM 1203 O O . CYS A 1 156 ? 36.907 -4.610 29.799 1.00 79.56 156 CYS A O 1
ATOM 1205 N N . GLU A 1 157 ? 35.442 -5.481 28.328 1.00 73.25 157 GLU A N 1
ATOM 1206 C CA . GLU A 1 157 ? 34.856 -6.562 29.136 1.00 73.25 157 GLU A CA 1
ATOM 1207 C C . GLU A 1 157 ? 34.224 -6.160 30.478 1.00 73.25 157 GLU A C 1
ATOM 1209 O O . GLU A 1 157 ? 33.859 -7.029 31.276 1.00 73.25 157 GLU A O 1
ATOM 1214 N N . ARG A 1 158 ? 34.069 -4.856 30.736 1.00 77.44 158 ARG A N 1
ATOM 1215 C CA . ARG A 1 158 ? 33.456 -4.339 31.964 1.00 77.44 158 ARG A CA 1
ATOM 1216 C C . ARG A 1 158 ? 31.940 -4.462 31.929 1.00 77.44 158 ARG A C 1
ATOM 1218 O O . ARG A 1 158 ? 31.325 -4.240 30.886 1.00 77.44 158 ARG A O 1
ATOM 1225 N N . GLU A 1 159 ? 31.374 -4.744 33.099 1.00 73.44 159 GLU A N 1
ATOM 1226 C CA . GLU A 1 159 ? 29.929 -4.896 33.311 1.00 73.44 159 GLU A CA 1
ATOM 1227 C C . GLU A 1 159 ? 29.228 -3.602 33.750 1.00 73.44 159 GLU A C 1
ATOM 1229 O O . GLU A 1 159 ? 28.004 -3.513 33.753 1.00 73.44 159 GLU A O 1
ATOM 1234 N N . THR A 1 160 ? 29.999 -2.572 34.102 1.00 67.69 160 THR A N 1
ATOM 1235 C CA . THR A 1 160 ? 29.494 -1.281 34.575 1.00 67.69 160 THR A CA 1
ATOM 1236 C C . THR A 1 160 ? 29.819 -0.178 33.575 1.00 67.69 160 THR A C 1
ATOM 1238 O O . THR A 1 160 ? 30.977 0.013 33.196 1.00 67.69 160 THR A O 1
ATOM 1241 N N . LEU A 1 161 ? 28.790 0.558 33.153 1.00 61.22 161 LEU A N 1
ATOM 1242 C CA . LEU A 1 161 ? 28.936 1.788 32.379 1.00 61.22 161 LEU A CA 1
ATOM 1243 C C . LEU A 1 161 ? 29.204 2.936 33.357 1.00 61.22 161 LEU A C 1
ATOM 1245 O O . LEU A 1 161 ? 28.320 3.315 34.122 1.00 61.22 161 LEU A O 1
ATOM 1249 N N . ASP A 1 162 ? 30.419 3.474 33.338 1.00 64.75 162 ASP A N 1
ATOM 1250 C CA . ASP A 1 162 ? 30.747 4.695 34.073 1.00 64.75 162 ASP A CA 1
ATOM 1251 C C . ASP A 1 162 ? 30.287 5.912 33.251 1.00 64.75 162 ASP A C 1
ATOM 1253 O O . ASP A 1 162 ? 30.533 5.980 32.042 1.00 64.75 162 ASP A O 1
ATOM 1257 N N . GLU A 1 163 ? 29.627 6.889 33.881 1.00 59.75 163 GLU A N 1
ATOM 1258 C CA . GLU A 1 163 ? 29.285 8.152 33.217 1.00 59.75 163 GLU A CA 1
ATOM 1259 C C . GLU A 1 163 ? 30.566 8.864 32.758 1.00 59.75 163 GLU A C 1
ATOM 1261 O O . GLU A 1 163 ? 31.402 9.281 33.563 1.00 59.75 163 GLU A O 1
ATOM 1266 N N . VAL A 1 164 ? 30.727 9.037 31.445 1.00 61.22 164 VAL A N 1
ATOM 1267 C CA . VAL A 1 164 ? 31.812 9.854 30.898 1.00 61.22 164 VAL A CA 1
ATOM 1268 C C . VAL A 1 164 ? 31.362 11.308 30.933 1.00 61.22 164 VAL A C 1
ATOM 1270 O O . VAL A 1 164 ? 30.436 11.699 30.221 1.00 61.22 164 VAL A O 1
ATOM 1273 N N . ALA A 1 165 ? 32.026 12.128 31.748 1.00 57.22 165 ALA A N 1
ATOM 1274 C CA . ALA A 1 165 ? 31.797 13.566 31.754 1.00 57.22 165 ALA A CA 1
ATOM 1275 C C . ALA A 1 165 ? 32.008 14.129 30.337 1.00 57.22 165 ALA A C 1
ATOM 1277 O O . ALA A 1 165 ? 33.091 13.994 29.758 1.00 57.22 165 ALA A O 1
ATOM 1278 N N . LEU A 1 166 ? 30.975 14.772 29.783 1.00 47.44 166 LEU A N 1
ATOM 1279 C CA . LEU A 1 166 ? 31.072 15.508 28.525 1.00 47.44 166 LEU A CA 1
ATOM 1280 C C . LEU A 1 166 ? 32.093 16.633 28.711 1.00 47.44 166 LEU A C 1
ATOM 1282 O O . LEU A 1 166 ? 31.796 17.676 29.291 1.00 47.44 166 LEU A O 1
ATOM 1286 N N . THR A 1 167 ? 33.320 16.415 28.243 1.00 50.34 167 THR A N 1
ATOM 1287 C CA . THR A 1 167 ? 34.309 17.488 28.184 1.00 50.34 167 THR A CA 1
ATOM 1288 C C . THR A 1 167 ? 33.941 18.387 27.017 1.00 50.34 167 THR A C 1
ATOM 1290 O O . THR A 1 167 ? 34.148 18.052 25.854 1.00 50.34 167 THR A O 1
ATOM 1293 N N . THR A 1 168 ? 33.357 19.540 27.333 1.00 46.66 168 THR A N 1
ATOM 1294 C CA . THR A 1 168 ? 33.171 20.646 26.399 1.00 46.66 168 THR A CA 1
ATOM 1295 C C . THR A 1 168 ? 34.551 21.085 25.917 1.00 46.66 168 THR A C 1
ATOM 1297 O O . THR A 1 168 ? 35.260 21.823 26.600 1.00 46.66 168 THR A O 1
ATOM 1300 N N . ARG A 1 169 ? 34.977 20.586 24.757 1.00 44.41 169 ARG A N 1
ATOM 1301 C CA . ARG A 1 169 ? 36.091 21.173 24.015 1.00 44.41 169 ARG A CA 1
ATOM 1302 C C . ARG A 1 169 ? 35.497 22.220 23.075 1.00 44.41 169 ARG A C 1
ATOM 1304 O O . ARG A 1 169 ? 34.680 21.870 22.228 1.00 44.41 169 ARG A O 1
ATOM 1311 N N . CYS A 1 170 ? 35.846 23.486 23.318 1.00 39.50 170 CYS A N 1
ATOM 1312 C CA . CYS A 1 170 ? 35.641 24.589 22.374 1.00 39.50 170 CYS A CA 1
ATOM 1313 C C . CYS A 1 170 ? 36.355 24.323 21.048 1.00 39.50 170 CYS A C 1
ATOM 1315 O O . CYS A 1 170 ? 37.439 23.693 21.090 1.00 39.50 170 CYS A O 1
#

Foldseek 3Di:
DDDDDDDDDPPPPPDPPDPVVVVVVVVVVVVVVCVQPLVNLLVVCVVPVPVLVVVVVVVVCCCVCAQQCADPVVQAHDPFAHVLGGWGHKDKDWAQDDPSRHIDMDMDTDHPPDDPDPVSNVVLVVDPVSVVVVVVVCCVVVDDDDPDPQCADPVPGHRDDDDDPPPPDD